Protein AF-A0AAW1WHZ6-F1 (afdb_monomer_lite)

Radius of gyration: 24.47 Å; chains: 1; boundin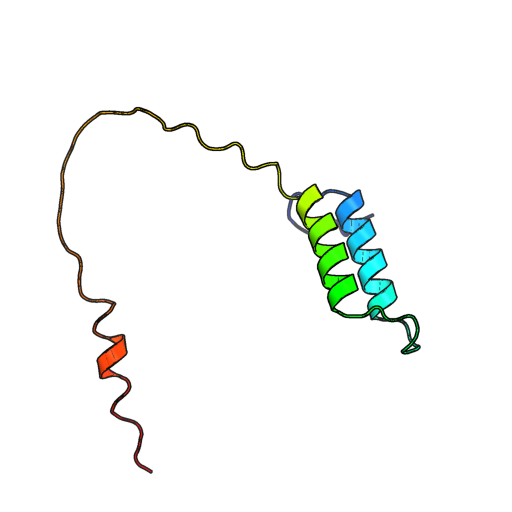g box: 32×56×58 Å

Organism: Rubus argutus (NCBI:txid59490)

Foldseek 3Di:
DDDPPPDDDADPVLVVLLVVLVCLCPDPDPPVHDDVVVSVVSNVVSVPRVDDPPPPPDDDPDDDDDDDDDDDDDPVVVVVVVVPPPPDD

pLDDT: mean 75.02, std 18.34, range [38.91, 97.31]

Structure (mmCIF, N/CA/C/O backbone):
data_AF-A0AAW1WHZ6-F1
#
_entry.id   AF-A0AAW1WHZ6-F1
#
loop_
_atom_site.group_PDB
_atom_site.id
_atom_site.type_symbol
_atom_site.label_atom_id
_atom_site.label_alt_id
_atom_site.label_comp_id
_atom_site.label_asym_id
_atom_site.label_entity_id
_atom_site.label_seq_id
_atom_site.pdbx_PDB_ins_code
_atom_site.Cartn_x
_atom_site.Cartn_y
_atom_site.Cartn_z
_atom_site.occupancy
_atom_site.B_iso_or_equiv
_atom_site.auth_seq_id
_atom_site.auth_comp_id
_atom_site.auth_asym_id
_atom_site.auth_atom_id
_atom_site.pdbx_PDB_model_num
ATOM 1 N N . MET A 1 1 ? -14.402 7.904 -4.991 1.00 66.56 1 MET A N 1
ATOM 2 C CA . MET A 1 1 ? -15.663 7.340 -4.466 1.00 66.56 1 MET A CA 1
ATOM 3 C C . MET A 1 1 ? -15.535 5.834 -4.539 1.00 66.56 1 MET A C 1
ATOM 5 O O . MET A 1 1 ? -15.204 5.330 -5.605 1.00 66.56 1 MET A O 1
ATOM 9 N N . VAL A 1 2 ? -15.678 5.156 -3.406 1.00 78.50 2 VAL A N 1
ATOM 10 C CA . VAL A 1 2 ? -15.575 3.696 -3.314 1.00 78.50 2 VAL A CA 1
ATOM 11 C C . VAL A 1 2 ? -16.909 3.079 -3.759 1.00 78.50 2 VAL A C 1
ATOM 13 O O . VAL A 1 2 ? -17.964 3.689 -3.577 1.00 78.50 2 VAL A O 1
ATOM 16 N N . ASP A 1 3 ? -16.858 1.926 -4.432 1.00 84.56 3 ASP A N 1
ATOM 17 C CA . ASP A 1 3 ? -18.040 1.259 -4.993 1.00 84.56 3 ASP A CA 1
ATOM 18 C C . ASP A 1 3 ? -19.059 0.944 -3.886 1.00 84.56 3 ASP A C 1
ATOM 20 O O . ASP A 1 3 ? -18.729 0.316 -2.882 1.00 84.56 3 ASP A O 1
ATOM 24 N N . SER A 1 4 ? -20.310 1.371 -4.076 1.00 84.06 4 SER A N 1
ATOM 25 C CA . SER A 1 4 ? -21.380 1.239 -3.078 1.00 84.06 4 SER A CA 1
ATOM 26 C C . SER A 1 4 ? -21.744 -0.211 -2.741 1.00 84.06 4 SER A C 1
ATOM 28 O O . SER A 1 4 ? -22.446 -0.450 -1.763 1.00 84.06 4 SER A O 1
ATOM 30 N N . ARG A 1 5 ? -21.295 -1.183 -3.544 1.00 89.00 5 ARG A N 1
ATOM 31 C CA . ARG A 1 5 ? -21.496 -2.618 -3.300 1.00 89.00 5 ARG A CA 1
ATOM 32 C C . ARG A 1 5 ? -20.491 -3.191 -2.302 1.00 89.00 5 ARG A C 1
ATOM 34 O O . ARG A 1 5 ? -20.680 -4.321 -1.855 1.00 89.00 5 ARG A O 1
ATOM 41 N N . ILE A 1 6 ? -19.429 -2.455 -1.972 1.00 82.75 6 ILE A N 1
ATOM 42 C CA . ILE A 1 6 ? -18.439 -2.869 -0.978 1.00 82.75 6 ILE A CA 1
ATOM 43 C C . ILE A 1 6 ? -19.090 -2.718 0.401 1.00 82.75 6 ILE A C 1
ATOM 45 O O . ILE A 1 6 ? -19.287 -1.610 0.893 1.00 82.75 6 ILE A O 1
ATOM 49 N N . GLN A 1 7 ? -19.492 -3.849 0.982 1.00 76.81 7 GLN A N 1
ATOM 50 C CA . GLN A 1 7 ? -20.122 -3.917 2.301 1.00 76.81 7 GLN A CA 1
ATOM 51 C C . GLN A 1 7 ? -19.057 -3.819 3.399 1.00 76.81 7 GLN A C 1
ATOM 53 O O . GLN A 1 7 ? -18.037 -4.500 3.328 1.00 76.81 7 GLN A O 1
ATOM 58 N N . GLY A 1 8 ? -19.311 -3.001 4.421 1.00 76.94 8 GLY A N 1
ATOM 59 C CA . GLY A 1 8 ? -18.417 -2.800 5.563 1.00 76.94 8 GLY A CA 1
ATOM 60 C C . GLY A 1 8 ? -18.222 -1.322 5.898 1.00 76.94 8 GLY A C 1
ATOM 61 O O . GLY A 1 8 ? -18.619 -0.442 5.136 1.00 76.94 8 GLY A O 1
ATOM 62 N N . THR A 1 9 ? -17.622 -1.055 7.054 1.00 81.44 9 THR A N 1
ATOM 63 C CA . THR A 1 9 ? -17.118 0.274 7.415 1.00 81.44 9 THR A CA 1
ATOM 64 C C . THR A 1 9 ? -15.657 0.349 6.998 1.00 81.44 9 THR A C 1
ATOM 66 O O . THR A 1 9 ? -14.863 -0.466 7.459 1.00 81.44 9 THR A O 1
ATOM 69 N N . TYR A 1 10 ? -15.325 1.286 6.118 1.00 86.38 10 TYR A N 1
ATOM 70 C CA . TYR A 1 10 ? -13.949 1.628 5.772 1.00 86.38 10 TYR A CA 1
ATOM 71 C C . TYR A 1 10 ? -13.781 3.140 5.859 1.00 86.38 10 TYR A C 1
ATOM 73 O O . TYR A 1 10 ? -14.732 3.901 5.639 1.00 86.38 10 TYR A O 1
ATOM 81 N N . ASP A 1 11 ? -12.568 3.578 6.146 1.00 90.06 11 ASP A N 1
ATOM 82 C CA . ASP A 1 11 ? -12.187 4.970 6.026 1.00 90.06 11 ASP A CA 1
ATOM 83 C C . ASP A 1 11 ? -11.908 5.331 4.551 1.00 90.06 11 ASP A C 1
ATOM 85 O O . ASP A 1 11 ? -11.372 4.562 3.751 1.00 90.06 11 ASP A O 1
ATOM 89 N N . ASN A 1 12 ? -12.318 6.527 4.128 1.00 89.31 12 ASN A N 1
ATOM 90 C CA . ASN A 1 12 ? -12.121 6.932 2.733 1.00 89.31 12 ASN A CA 1
ATOM 91 C C . ASN A 1 12 ? -10.642 7.206 2.410 1.00 89.31 12 ASN A C 1
ATOM 93 O O . ASN A 1 12 ? -10.235 7.048 1.256 1.00 89.31 12 ASN A O 1
ATOM 97 N N . SER A 1 13 ? -9.846 7.624 3.400 1.00 90.50 13 SER A N 1
ATOM 98 C CA . SER A 1 13 ? -8.419 7.914 3.239 1.00 90.50 13 SER A CA 1
ATOM 99 C C . SER A 1 13 ? -7.619 6.626 3.068 1.00 90.50 13 SER A C 1
ATOM 101 O O . SER A 1 13 ? -6.836 6.510 2.123 1.00 90.50 13 SER A O 1
ATOM 103 N N . SER A 1 14 ? -7.862 5.627 3.922 1.00 92.62 14 SER A N 1
ATOM 104 C CA . SER A 1 14 ? -7.263 4.287 3.804 1.00 92.62 14 SER A CA 1
ATOM 105 C C . SER A 1 14 ? -7.627 3.629 2.465 1.00 92.62 14 SER A C 1
ATOM 107 O O . SER A 1 14 ? -6.740 3.130 1.770 1.00 92.62 14 SER A O 1
ATOM 109 N N . ALA A 1 15 ? -8.898 3.684 2.048 1.00 92.50 15 ALA A N 1
ATOM 110 C CA . ALA A 1 15 ? -9.358 3.088 0.798 1.00 92.50 15 ALA A CA 1
ATOM 111 C C . ALA A 1 15 ? -8.717 3.752 -0.429 1.00 92.50 15 ALA A C 1
ATOM 113 O O . ALA A 1 15 ? -8.250 3.065 -1.341 1.00 92.50 15 ALA A O 1
ATOM 114 N N . TRP A 1 16 ? -8.645 5.086 -0.453 1.00 92.69 16 TRP A N 1
ATOM 115 C CA . TRP A 1 16 ? -7.967 5.806 -1.530 1.00 92.69 16 TRP A CA 1
ATOM 116 C C . TRP A 1 16 ? -6.468 5.484 -1.576 1.00 92.69 16 TRP A C 1
ATOM 118 O O . TRP A 1 16 ? -5.938 5.164 -2.641 1.00 92.69 16 TRP A O 1
ATOM 128 N N . LYS A 1 17 ? -5.798 5.469 -0.419 1.00 94.44 17 LYS A N 1
ATOM 129 C CA . LYS A 1 17 ? -4.376 5.121 -0.306 1.00 94.44 17 LYS A CA 1
ATOM 130 C C . LYS A 1 17 ? -4.098 3.689 -0.777 1.00 94.44 17 LYS A C 1
ATOM 132 O O . LYS A 1 17 ? -3.126 3.457 -1.494 1.00 94.44 17 LYS A O 1
ATOM 137 N N . ALA A 1 18 ? -4.973 2.736 -0.455 1.00 94.19 18 ALA A N 1
ATOM 138 C CA . ALA A 1 18 ? -4.884 1.360 -0.945 1.00 94.19 18 ALA A CA 1
ATOM 139 C C . ALA A 1 18 ? -4.972 1.280 -2.480 1.00 94.19 18 ALA A C 1
ATOM 141 O O . ALA A 1 18 ? -4.200 0.549 -3.107 1.00 94.19 18 ALA A O 1
ATOM 142 N N . ILE A 1 19 ? -5.856 2.069 -3.099 1.00 94.62 19 ILE A N 1
ATOM 143 C CA . ILE A 1 19 ? -5.972 2.163 -4.562 1.00 94.62 19 ILE A CA 1
ATOM 144 C C . ILE A 1 19 ? -4.695 2.751 -5.173 1.00 94.62 19 ILE A C 1
ATOM 146 O O . ILE A 1 19 ? -4.188 2.208 -6.154 1.00 94.62 19 ILE A O 1
ATOM 150 N N . GLU A 1 20 ? -4.132 3.814 -4.595 1.00 94.56 20 GLU A N 1
ATOM 151 C CA . GLU A 1 20 ? -2.864 4.390 -5.061 1.00 94.56 20 GLU A CA 1
ATOM 152 C C . GLU A 1 20 ? -1.720 3.369 -5.018 1.00 94.56 20 GLU A C 1
ATOM 154 O O . GLU A 1 20 ? -0.981 3.221 -5.994 1.00 94.56 20 GLU A O 1
ATOM 159 N N . ILE A 1 21 ? -1.611 2.600 -3.930 1.00 95.81 21 ILE A N 1
ATOM 160 C CA . ILE A 1 21 ? -0.634 1.509 -3.817 1.00 95.81 21 ILE A CA 1
ATOM 161 C C . ILE A 1 21 ? -0.861 0.482 -4.932 1.00 95.81 21 ILE A C 1
ATOM 163 O O . ILE A 1 21 ? 0.087 0.134 -5.642 1.00 95.81 21 ILE A O 1
ATOM 167 N N . ALA A 1 22 ? -2.104 0.041 -5.138 1.00 95.38 22 ALA A N 1
ATOM 168 C CA . ALA A 1 22 ? -2.441 -0.925 -6.179 1.00 95.38 22 ALA A CA 1
ATOM 169 C C . ALA A 1 22 ? -2.057 -0.420 -7.579 1.00 95.38 22 ALA A C 1
ATOM 171 O O . ALA A 1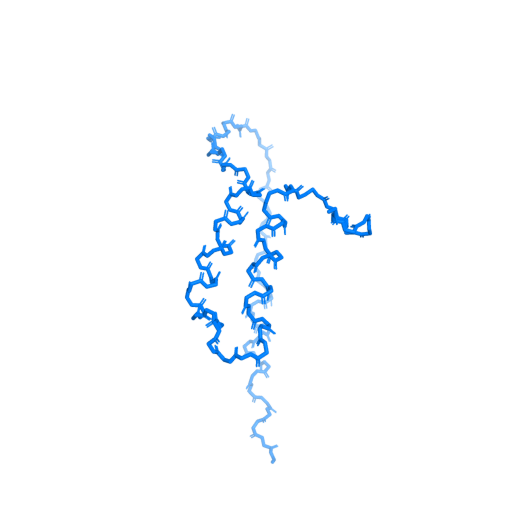 22 ? -1.424 -1.159 -8.334 1.00 95.38 22 ALA A O 1
ATOM 172 N N . MET A 1 23 ? -2.343 0.848 -7.897 1.00 94.75 23 MET A N 1
ATOM 173 C CA . MET A 1 23 ? -1.965 1.471 -9.172 1.00 94.75 23 MET A CA 1
ATOM 174 C C . MET A 1 23 ? -0.451 1.428 -9.412 1.00 94.75 23 MET A C 1
ATOM 176 O O . MET A 1 23 ? -0.015 1.120 -10.521 1.00 94.75 23 MET A O 1
ATOM 180 N N . THR A 1 24 ? 0.364 1.665 -8.378 1.00 94.69 24 THR A N 1
ATOM 181 C CA . THR A 1 24 ? 1.828 1.551 -8.509 1.00 94.69 24 THR A CA 1
ATOM 182 C C . THR A 1 24 ? 2.294 0.110 -8.734 1.00 94.69 24 THR A C 1
ATOM 184 O O . THR A 1 24 ? 3.228 -0.118 -9.500 1.00 94.69 24 THR A O 1
ATOM 187 N N . CYS A 1 25 ? 1.620 -0.879 -8.139 1.00 95.25 25 CYS A N 1
ATOM 188 C CA . CYS A 1 25 ? 1.956 -2.299 -8.292 1.00 95.25 25 CYS A CA 1
ATOM 189 C C . CYS A 1 25 ? 1.630 -2.842 -9.693 1.00 95.25 25 CYS A C 1
ATOM 191 O O . CYS A 1 25 ? 2.315 -3.741 -10.184 1.00 95.25 25 CYS A O 1
ATOM 193 N N . VAL A 1 26 ? 0.594 -2.299 -10.342 1.00 93.81 26 VAL A N 1
ATOM 194 C CA . VAL A 1 26 ? 0.135 -2.732 -11.675 1.00 93.81 26 VAL A CA 1
ATOM 195 C C . VAL A 1 26 ? 0.687 -1.886 -12.824 1.00 93.81 26 VAL A C 1
ATOM 197 O O . VAL A 1 26 ? 0.282 -2.084 -13.969 1.00 93.81 26 VAL A O 1
ATOM 200 N N . ALA A 1 27 ? 1.628 -0.974 -12.554 1.00 91.06 27 ALA A N 1
ATOM 201 C CA . ALA A 1 27 ? 2.258 -0.150 -13.582 1.00 91.06 27 ALA A CA 1
ATOM 202 C C . ALA A 1 27 ? 2.799 -1.011 -14.742 1.00 91.06 27 ALA A C 1
ATOM 204 O O . ALA A 1 27 ? 3.366 -2.085 -14.527 1.00 91.06 27 ALA A O 1
ATOM 205 N N . SER A 1 28 ? 2.611 -0.567 -15.986 1.00 88.38 28 SER A N 1
ATOM 206 C CA . SER A 1 28 ? 2.989 -1.333 -17.186 1.00 88.38 28 SER A CA 1
ATOM 207 C C . SER A 1 28 ? 4.493 -1.599 -17.278 1.00 88.38 28 SER A C 1
ATOM 209 O O . SER A 1 28 ? 4.911 -2.624 -17.813 1.00 88.38 28 SER A O 1
ATOM 211 N N . THR A 1 29 ? 5.308 -0.707 -16.719 1.00 85.44 29 THR A N 1
ATOM 212 C CA . THR A 1 29 ? 6.756 -0.859 -16.608 1.00 85.44 29 THR A CA 1
ATOM 213 C C . THR A 1 29 ? 7.137 -1.433 -15.245 1.00 85.44 29 THR A C 1
ATOM 215 O O . THR A 1 29 ? 6.531 -1.110 -14.226 1.00 85.44 29 THR A O 1
ATOM 218 N N . SER A 1 30 ? 8.171 -2.281 -15.218 1.00 75.31 30 SER A N 1
ATOM 219 C CA . SER A 1 30 ? 8.675 -2.885 -13.972 1.00 75.31 30 SER A CA 1
ATOM 220 C C . SER A 1 30 ? 9.163 -1.826 -12.974 1.00 75.31 30 SER A C 1
ATOM 222 O O . SER A 1 30 ? 8.872 -1.901 -11.791 1.00 75.31 30 SER A O 1
ATOM 224 N N . ILE A 1 31 ? 9.815 -0.769 -13.457 1.00 74.50 31 ILE A N 1
ATOM 225 C CA . ILE A 1 31 ? 10.106 0.446 -12.687 1.00 74.50 31 ILE A CA 1
ATOM 226 C C . ILE A 1 31 ? 9.021 1.437 -13.117 1.00 74.50 31 ILE A C 1
ATOM 228 O O . ILE A 1 31 ? 9.041 1.838 -14.285 1.00 74.50 31 ILE A O 1
ATOM 232 N N . PRO A 1 32 ? 7.988 1.711 -12.296 1.00 75.12 32 PRO A N 1
ATOM 233 C CA . PRO A 1 32 ? 8.070 2.111 -10.886 1.00 75.12 32 PRO A CA 1
ATOM 234 C C . PRO A 1 32 ? 7.418 1.145 -9.872 1.00 75.12 32 PRO A C 1
ATOM 236 O O . PRO A 1 32 ? 7.012 1.596 -8.798 1.00 75.12 32 PRO A O 1
ATOM 239 N N . ARG A 1 33 ? 7.255 -0.149 -10.188 1.00 91.69 33 ARG A N 1
ATOM 240 C CA . ARG A 1 33 ? 6.608 -1.078 -9.250 1.00 91.69 33 ARG A CA 1
ATOM 241 C C . ARG A 1 33 ? 7.419 -1.141 -7.951 1.00 91.69 33 ARG A C 1
ATOM 243 O O . ARG A 1 33 ? 8.627 -1.378 -8.003 1.00 91.69 33 ARG A O 1
ATOM 250 N N . PRO A 1 34 ? 6.792 -0.891 -6.794 1.00 93.44 34 PRO A N 1
ATOM 251 C CA . PRO A 1 34 ? 7.489 -0.910 -5.519 1.00 93.44 34 PRO A CA 1
ATOM 252 C C . PRO A 1 34 ? 7.925 -2.329 -5.147 1.00 93.44 34 PRO A C 1
ATOM 254 O O . PRO A 1 34 ? 7.277 -3.312 -5.508 1.00 93.44 34 PRO A O 1
ATOM 257 N N . ASP A 1 35 ? 8.998 -2.417 -4.363 1.00 94.81 35 ASP A N 1
ATOM 258 C CA . ASP A 1 35 ? 9.359 -3.655 -3.677 1.00 94.81 35 ASP A CA 1
ATOM 259 C C . ASP A 1 35 ? 8.221 -4.103 -2.744 1.00 94.81 35 ASP A C 1
ATOM 261 O O . ASP A 1 35 ? 7.527 -3.275 -2.139 1.00 94.81 35 ASP A O 1
ATOM 265 N N . ILE A 1 36 ? 8.038 -5.416 -2.600 1.00 95.56 36 ILE A N 1
ATOM 266 C CA . ILE A 1 36 ? 6.953 -5.982 -1.793 1.00 95.56 36 ILE A CA 1
ATOM 267 C C . ILE A 1 36 ? 7.011 -5.521 -0.331 1.00 95.56 36 ILE A C 1
ATOM 269 O O . ILE A 1 36 ? 5.966 -5.313 0.279 1.00 95.56 36 ILE A O 1
ATOM 273 N N . MET A 1 37 ? 8.197 -5.265 0.227 1.00 97.31 37 MET A N 1
ATOM 274 C CA . MET A 1 37 ? 8.336 -4.739 1.587 1.00 97.31 37 MET A CA 1
ATOM 275 C C . MET A 1 37 ? 7.751 -3.334 1.717 1.00 97.31 37 MET A C 1
ATOM 277 O O . MET A 1 37 ? 7.097 -3.022 2.713 1.00 97.31 37 MET A O 1
ATOM 281 N N . VAL A 1 38 ? 7.935 -2.496 0.694 1.00 96.25 38 VAL A N 1
ATOM 282 C CA . VAL A 1 38 ? 7.345 -1.152 0.646 1.00 96.25 38 VAL A CA 1
ATOM 283 C C . VAL A 1 38 ? 5.824 -1.251 0.563 1.00 96.25 38 VAL A C 1
ATOM 285 O O . VAL A 1 38 ? 5.131 -0.525 1.272 1.00 96.25 38 VAL A O 1
ATOM 288 N N . VAL A 1 39 ? 5.298 -2.167 -0.255 1.00 96.88 39 VAL A N 1
ATOM 289 C CA . VAL A 1 39 ? 3.851 -2.422 -0.349 1.00 96.88 39 VAL A CA 1
ATOM 290 C C . VAL A 1 39 ? 3.293 -2.862 1.002 1.00 96.88 39 VAL A C 1
ATOM 292 O O . VAL A 1 39 ? 2.347 -2.252 1.495 1.00 96.88 39 VAL A O 1
ATOM 295 N N . CYS A 1 40 ? 3.911 -3.859 1.638 1.00 96.81 40 CYS A N 1
ATOM 296 C CA . CYS A 1 40 ? 3.500 -4.366 2.945 1.00 96.81 40 CYS A CA 1
ATOM 297 C C . CYS A 1 40 ? 3.476 -3.266 4.010 1.00 96.81 40 CYS A C 1
ATOM 299 O O . CYS A 1 40 ? 2.523 -3.186 4.780 1.00 96.81 40 CYS A O 1
ATOM 301 N N . ASN A 1 41 ? 4.490 -2.401 4.050 1.00 97.06 41 ASN A N 1
ATOM 302 C CA . ASN A 1 41 ? 4.533 -1.299 5.010 1.00 97.06 41 ASN A CA 1
ATOM 303 C C . ASN A 1 41 ? 3.408 -0.286 4.763 1.00 97.06 41 ASN A C 1
ATOM 305 O O . ASN A 1 41 ? 2.683 0.055 5.692 1.00 97.06 41 ASN A O 1
ATOM 309 N N . LYS A 1 42 ? 3.182 0.118 3.509 1.00 96.31 42 LYS A N 1
ATOM 310 C CA . LYS A 1 42 ? 2.100 1.055 3.179 1.00 96.31 42 LYS A CA 1
ATOM 311 C C . LYS A 1 42 ? 0.706 0.486 3.464 1.00 96.31 42 LYS A C 1
ATOM 313 O O . LYS A 1 42 ? -0.193 1.235 3.837 1.00 96.31 42 LYS A O 1
ATOM 318 N N . LEU A 1 43 ? 0.514 -0.823 3.292 1.00 96.50 43 LEU A N 1
ATOM 319 C CA . LEU A 1 43 ? -0.749 -1.485 3.629 1.00 96.50 43 LEU A CA 1
ATOM 320 C C . LEU A 1 43 ? -0.977 -1.559 5.145 1.00 96.50 43 LEU A C 1
ATOM 322 O O . LEU A 1 43 ? -2.113 -1.389 5.578 1.00 96.50 43 LEU A O 1
ATOM 326 N N . LYS A 1 44 ? 0.076 -1.736 5.956 1.00 95.75 44 LYS A N 1
ATOM 327 C CA . LYS A 1 44 ? -0.031 -1.647 7.425 1.00 95.75 44 LYS A CA 1
ATOM 328 C C . LYS A 1 44 ? -0.499 -0.265 7.871 1.00 95.75 44 LYS A C 1
ATOM 330 O O . LYS A 1 44 ? -1.425 -0.184 8.662 1.00 95.75 44 LYS A O 1
ATOM 335 N N . GLU A 1 45 ? 0.046 0.800 7.285 1.00 94.56 45 GLU A N 1
ATOM 336 C CA . GLU A 1 45 ? -0.414 2.167 7.567 1.00 94.56 45 GLU A CA 1
ATOM 337 C C . GLU A 1 45 ? -1.899 2.367 7.220 1.00 94.56 45 GLU A C 1
ATOM 339 O O . GLU A 1 45 ? -2.591 3.129 7.881 1.00 94.56 45 GLU A O 1
ATOM 344 N N . CYS A 1 46 ? -2.407 1.705 6.173 1.00 94.31 46 CYS A N 1
ATOM 345 C CA . CYS A 1 46 ? -3.837 1.750 5.85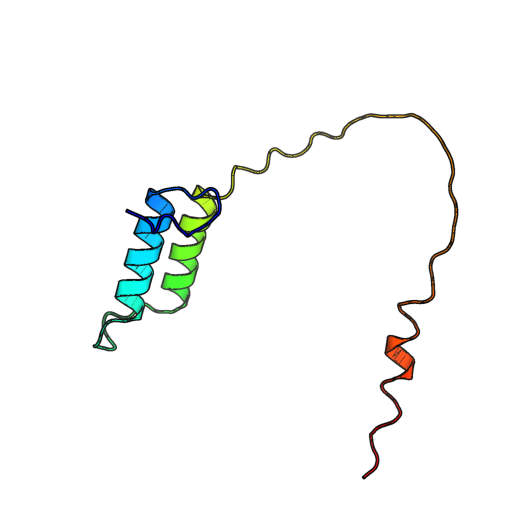5 1.00 94.31 46 CYS A CA 1
ATOM 346 C C . CYS A 1 46 ? -4.663 1.006 6.913 1.00 94.31 46 CYS A C 1
ATOM 348 O O . CYS A 1 46 ? -5.727 1.477 7.295 1.00 94.31 46 CYS A O 1
ATOM 350 N N . LEU A 1 47 ? -4.166 -0.135 7.399 1.00 92.44 47 LEU A N 1
ATOM 351 C CA . LEU A 1 47 ? -4.834 -0.927 8.430 1.00 92.44 47 LEU A CA 1
ATOM 352 C C . LEU A 1 47 ? -4.868 -0.205 9.782 1.00 92.44 47 LEU A C 1
ATOM 354 O O . LEU A 1 47 ? -5.866 -0.290 10.480 1.00 92.44 47 LEU A O 1
ATOM 358 N N . GLU A 1 48 ? -3.820 0.532 10.137 1.00 91.81 48 GLU A N 1
ATOM 359 C CA . GLU A 1 48 ? -3.773 1.342 11.364 1.00 91.81 48 GLU A CA 1
ATOM 360 C C . GLU A 1 48 ? -4.837 2.450 11.392 1.00 91.81 48 GLU A C 1
ATOM 362 O O . GLU A 1 48 ? -5.255 2.868 12.466 1.00 91.81 48 GLU A O 1
ATOM 367 N N . ILE A 1 49 ? -5.291 2.916 10.224 1.00 88.75 49 ILE A N 1
ATOM 368 C CA . ILE A 1 49 ? -6.406 3.869 10.114 1.00 88.75 49 ILE A CA 1
ATOM 369 C C . ILE A 1 49 ? -7.748 3.161 10.357 1.00 88.75 49 ILE A C 1
ATOM 371 O O . ILE A 1 49 ? -8.653 3.740 10.952 1.00 88.75 49 ILE A O 1
ATOM 375 N N . GLU A 1 50 ? -7.874 1.914 9.898 1.00 85.38 50 GLU A N 1
ATOM 376 C CA . GLU A 1 50 ? -9.106 1.118 9.990 1.00 85.38 50 GLU A CA 1
ATOM 377 C C . GLU A 1 50 ? -9.300 0.447 11.348 1.00 85.38 50 GLU A C 1
ATOM 379 O O . GLU A 1 50 ? -10.430 0.234 11.784 1.00 85.38 50 GLU A O 1
ATOM 384 N N . VAL A 1 51 ? -8.206 0.065 12.006 1.00 83.88 51 VAL A N 1
ATOM 385 C CA . VAL A 1 51 ? -8.233 -0.614 13.298 1.00 83.88 51 VAL A CA 1
ATOM 386 C C . VAL A 1 51 ? -8.283 0.452 14.390 1.00 83.88 51 VAL A C 1
ATOM 388 O O . VAL A 1 51 ? -7.301 1.171 14.583 1.00 83.88 51 VAL A O 1
ATOM 391 N N . PRO A 1 52 ? -9.393 0.565 15.144 1.00 69.12 52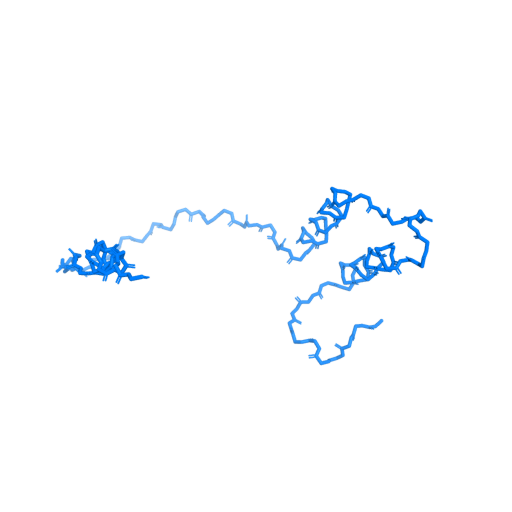 PRO A N 1
ATOM 392 C CA . PRO A 1 52 ? -9.424 1.420 16.318 1.00 69.12 52 PRO A CA 1
ATOM 393 C C . PRO A 1 52 ? -8.326 0.966 17.286 1.00 69.12 52 PRO A C 1
ATOM 395 O O . PRO A 1 52 ? -8.096 -0.242 17.394 1.00 69.12 52 PRO A O 1
ATOM 398 N N . PRO A 1 53 ? -7.666 1.881 18.018 1.00 69.56 53 PRO A N 1
ATOM 399 C CA . PRO A 1 53 ? -6.725 1.479 19.054 1.00 69.56 53 PRO A CA 1
ATOM 400 C C . PRO A 1 53 ? -7.421 0.476 19.975 1.00 69.56 53 PRO A C 1
ATOM 402 O O . PRO A 1 53 ? -8.493 0.777 20.507 1.00 69.56 53 PRO A O 1
ATOM 405 N N . GLU A 1 54 ? -6.852 -0.725 20.125 1.00 66.25 54 GLU A N 1
ATOM 406 C CA . GLU A 1 54 ? -7.374 -1.695 21.080 1.00 66.25 54 GLU A CA 1
ATOM 407 C C . GLU A 1 54 ? -7.377 -1.022 22.450 1.00 66.25 54 GLU A C 1
ATOM 409 O O . GLU A 1 54 ? -6.325 -0.746 23.026 1.00 66.25 54 GLU A O 1
ATOM 414 N N . ILE A 1 55 ? -8.567 -0.720 22.970 1.00 67.44 55 ILE A N 1
ATOM 415 C CA . ILE A 1 55 ? -8.716 -0.388 24.379 1.00 67.44 55 ILE A CA 1
ATOM 416 C C . ILE A 1 55 ? -8.263 -1.655 25.111 1.00 67.44 55 ILE A C 1
ATOM 418 O O . ILE A 1 55 ? -8.904 -2.696 24.923 1.00 67.44 55 ILE A O 1
ATOM 422 N N . PRO A 1 56 ? -7.185 -1.626 25.920 1.00 58.69 56 PRO A N 1
ATOM 423 C CA . PRO A 1 56 ? -6.854 -2.766 26.753 1.00 58.69 56 PRO A CA 1
ATOM 424 C C . PRO A 1 56 ? -8.082 -3.021 27.618 1.00 58.69 56 PRO A C 1
ATOM 426 O O . PRO A 1 56 ? -8.483 -2.145 28.388 1.00 58.69 56 PRO A O 1
ATOM 429 N N . LYS A 1 57 ? -8.723 -4.180 27.452 1.00 51.62 57 LYS A N 1
ATOM 430 C CA . LYS A 1 57 ? -9.807 -4.593 28.338 1.00 51.62 57 LYS A CA 1
ATOM 431 C C . LYS A 1 57 ? -9.210 -4.629 29.744 1.00 51.62 57 LYS A C 1
ATOM 433 O O . LYS A 1 57 ? -8.412 -5.511 30.055 1.00 51.62 57 LYS A O 1
ATOM 438 N N . MET A 1 58 ? -9.518 -3.620 30.560 1.00 55.28 58 MET A N 1
ATOM 439 C CA . MET A 1 58 ? -9.256 -3.674 31.994 1.00 55.28 58 MET A CA 1
ATOM 440 C C . MET A 1 58 ? -9.912 -4.955 32.532 1.00 55.28 58 MET A C 1
ATOM 442 O O . MET A 1 58 ? -10.989 -5.306 32.047 1.00 55.28 58 MET A O 1
ATOM 446 N N . PRO A 1 59 ? -9.282 -5.682 33.471 1.00 54.72 59 PRO A N 1
ATOM 447 C CA . PRO A 1 59 ? -9.846 -6.925 33.971 1.00 54.72 59 PRO A CA 1
ATOM 448 C C . PRO A 1 59 ? -11.190 -6.634 34.640 1.00 54.72 59 PRO A C 1
ATOM 450 O O . PRO A 1 59 ? -11.268 -5.905 35.628 1.00 54.72 59 PRO A O 1
ATOM 453 N N . GLU A 1 60 ? -12.243 -7.190 34.056 1.00 53.19 60 GLU A N 1
ATOM 454 C CA . GLU A 1 60 ? -13.589 -7.203 34.606 1.00 53.19 60 GLU A CA 1
ATOM 455 C C . GLU A 1 60 ? -13.562 -8.115 35.840 1.00 53.19 60 GLU A C 1
ATOM 457 O O . GLU A 1 60 ? -13.358 -9.325 35.732 1.00 53.19 60 GLU A O 1
ATOM 462 N N . ILE A 1 61 ? -13.668 -7.527 37.034 1.00 60.97 61 ILE A N 1
ATOM 463 C CA . ILE A 1 61 ? -13.933 -8.289 38.254 1.00 60.97 61 ILE A CA 1
ATOM 464 C C . ILE A 1 61 ? -15.429 -8.602 38.235 1.00 60.97 61 ILE A C 1
ATOM 466 O O . ILE A 1 61 ? -16.226 -7.813 38.733 1.00 60.97 61 ILE A O 1
ATOM 470 N N . GLU A 1 62 ? -15.802 -9.746 37.668 1.00 53.94 62 GLU A N 1
ATOM 471 C CA . GLU A 1 62 ? -17.097 -10.373 37.938 1.00 53.94 62 GLU A CA 1
ATOM 472 C C . GLU A 1 62 ? -16.861 -11.739 38.591 1.00 53.94 62 GLU A C 1
ATOM 474 O O . GLU A 1 62 ? -16.555 -12.734 37.936 1.00 53.94 62 GLU A O 1
ATOM 479 N N . GLU A 1 63 ? -16.990 -11.781 39.918 1.00 48.38 63 GLU A N 1
ATOM 480 C CA . GLU A 1 63 ? -17.304 -13.018 40.629 1.00 48.38 63 GLU A CA 1
ATOM 481 C C . GLU A 1 63 ? -18.823 -13.230 40.584 1.00 48.38 63 GLU A C 1
ATOM 483 O O . GLU A 1 63 ? -19.574 -12.468 41.189 1.00 48.38 63 GLU A O 1
ATOM 488 N N . SER A 1 64 ? -19.288 -14.289 39.919 1.00 50.94 64 SER A N 1
ATOM 489 C CA . SER A 1 64 ? -20.379 -15.127 40.434 1.00 50.94 64 SER A CA 1
ATOM 490 C C . SER A 1 64 ? -20.469 -16.461 39.682 1.00 50.94 64 SER A C 1
ATOM 492 O O . SER A 1 64 ? -20.096 -16.601 38.523 1.00 50.94 64 SER A O 1
ATOM 494 N N . ASP A 1 65 ? -20.885 -17.460 40.442 1.00 49.12 65 ASP A N 1
ATOM 495 C CA . ASP A 1 65 ? -20.634 -18.894 40.336 1.00 49.12 65 ASP A CA 1
ATOM 496 C C . ASP A 1 65 ? -21.545 -19.639 39.328 1.00 49.12 65 ASP A C 1
ATOM 498 O O . ASP A 1 65 ? -22.723 -19.302 39.205 1.00 49.12 65 ASP A O 1
ATOM 502 N N . HIS A 1 66 ? -21.039 -20.699 38.668 1.00 47.91 66 HIS A N 1
ATOM 503 C CA . HIS A 1 66 ? -21.568 -22.078 38.777 1.00 47.91 66 HIS A CA 1
ATOM 504 C C . HIS A 1 66 ? -21.145 -23.030 37.626 1.00 47.91 66 HIS A C 1
ATOM 506 O O . HIS A 1 66 ? -21.511 -22.876 36.461 1.00 47.91 66 HIS A O 1
ATOM 512 N N . SER A 1 67 ? -20.534 -24.144 38.050 1.00 54.16 67 SER A N 1
ATOM 513 C CA . SER A 1 67 ? -20.388 -25.462 37.397 1.00 54.16 67 SER A CA 1
ATOM 514 C C . SER A 1 67 ? -19.331 -25.680 36.310 1.00 54.16 67 SER A C 1
ATOM 516 O O . SER A 1 67 ? -19.586 -25.685 35.106 1.00 54.16 67 SER A O 1
ATOM 518 N N . THR A 1 68 ? -18.180 -26.144 36.791 1.00 59.72 68 THR A N 1
ATOM 519 C CA . THR A 1 68 ? -17.302 -27.117 36.136 1.00 59.72 68 THR A CA 1
ATOM 520 C C . THR A 1 68 ? -18.084 -28.322 35.593 1.00 59.72 68 THR A C 1
ATOM 522 O O . THR A 1 68 ? -18.635 -29.116 36.358 1.00 59.72 68 THR A O 1
ATOM 525 N N . ARG A 1 69 ? -18.046 -28.545 34.275 1.00 55.44 69 ARG A N 1
ATOM 526 C CA . ARG A 1 69 ? -18.232 -29.880 33.683 1.00 55.44 69 ARG A CA 1
ATOM 527 C C . ARG A 1 69 ? -17.082 -30.181 32.730 1.00 55.44 69 ARG A C 1
ATOM 529 O O . ARG A 1 69 ? -16.969 -29.607 31.654 1.00 55.44 69 ARG A O 1
ATOM 536 N N . HIS A 1 70 ? -16.221 -31.090 33.178 1.00 57.62 70 HIS A N 1
ATOM 537 C CA . HIS A 1 70 ? -15.166 -31.720 32.395 1.00 57.62 70 HIS A CA 1
ATOM 538 C C . HIS A 1 70 ? -15.753 -32.475 31.195 1.00 57.62 70 HIS A C 1
ATOM 540 O O . HIS A 1 70 ? -16.621 -33.322 31.388 1.00 57.62 70 HIS A O 1
ATOM 546 N N . SER A 1 71 ? -15.212 -32.249 29.995 1.00 53.19 71 SER A N 1
ATOM 547 C CA . SER A 1 71 ? -14.779 -33.336 29.104 1.00 53.19 71 SER A CA 1
ATOM 548 C C . SER A 1 71 ? -13.962 -32.768 27.939 1.00 53.19 71 SER A C 1
ATOM 550 O O . SER A 1 71 ? -14.504 -32.327 26.928 1.00 53.19 71 SER A O 1
ATOM 552 N N . SER A 1 72 ? -12.638 -32.779 28.084 1.00 69.25 72 SER A N 1
ATOM 553 C CA . SER A 1 72 ? -11.708 -32.605 26.967 1.00 69.25 72 SER A CA 1
ATOM 554 C C . SER A 1 72 ? -11.147 -33.972 26.605 1.00 69.25 72 SER A C 1
ATOM 556 O O . SER A 1 72 ? -10.464 -34.561 27.439 1.00 69.25 72 SER A O 1
ATOM 558 N N . SER A 1 73 ? -11.412 -34.457 25.387 1.00 61.88 73 SER A N 1
ATOM 559 C CA . SER A 1 73 ? -10.482 -35.236 24.535 1.00 61.88 73 SER A CA 1
ATOM 560 C C . SER A 1 73 ? -11.245 -36.097 23.532 1.00 61.88 73 SER A C 1
ATOM 562 O O . SER A 1 73 ? -11.746 -37.158 23.884 1.00 61.88 73 SER A O 1
ATOM 564 N N . SER A 1 74 ? -11.289 -35.676 22.266 1.00 60.97 74 SER A N 1
ATOM 565 C CA . SER A 1 74 ? -11.488 -36.598 21.127 1.00 60.97 74 SER A CA 1
ATOM 566 C C . SER A 1 74 ? -10.989 -36.016 19.798 1.00 60.97 74 SER A C 1
ATOM 568 O O . SER A 1 74 ? -10.550 -36.769 18.939 1.00 60.97 74 SER A O 1
ATOM 570 N N . ILE A 1 75 ? -10.959 -34.688 19.626 1.00 55.44 75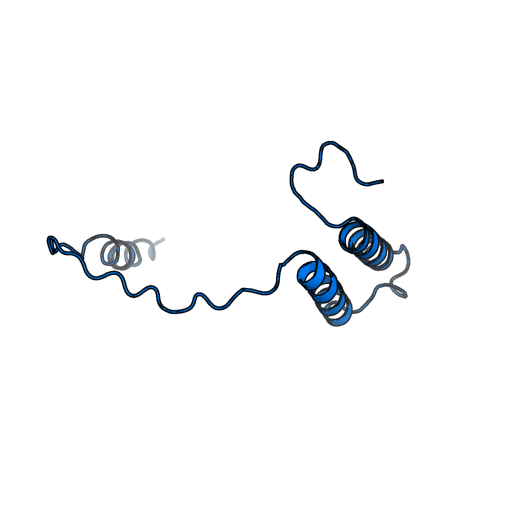 ILE A N 1
ATOM 571 C CA . ILE A 1 75 ? -10.637 -34.093 18.313 1.00 55.44 75 ILE A CA 1
ATOM 572 C C . ILE A 1 75 ? -9.124 -34.113 18.007 1.00 55.44 75 ILE A C 1
ATOM 574 O O . ILE A 1 75 ? -8.732 -34.205 16.851 1.00 55.44 75 ILE A O 1
ATOM 578 N N . HIS A 1 76 ? -8.252 -34.126 19.022 1.00 53.56 76 HIS A N 1
ATOM 579 C CA . HIS A 1 76 ? -6.797 -34.106 18.798 1.00 53.56 76 HIS A CA 1
ATOM 580 C C . HIS A 1 76 ? -6.165 -35.482 18.510 1.00 53.56 76 HIS A C 1
ATOM 582 O O . HIS A 1 76 ? -5.059 -35.535 17.978 1.00 53.56 76 HIS A O 1
ATOM 588 N N . ILE A 1 77 ? -6.843 -36.589 18.838 1.00 56.88 77 ILE A N 1
ATOM 589 C CA . ILE A 1 77 ? -6.304 -37.950 18.638 1.00 56.88 77 ILE A CA 1
ATOM 590 C C . ILE A 1 77 ? -6.636 -38.473 17.232 1.00 56.88 77 ILE A C 1
ATOM 592 O O . ILE A 1 77 ? -5.843 -39.213 16.654 1.00 56.88 77 ILE A O 1
ATOM 596 N N . MET A 1 78 ? -7.749 -38.032 16.631 1.00 52.84 78 MET A N 1
ATOM 597 C CA . MET A 1 78 ? -8.162 -38.501 15.301 1.00 52.84 78 MET A CA 1
ATOM 598 C C . MET A 1 78 ? -7.257 -37.995 14.166 1.00 52.84 78 MET A C 1
ATOM 600 O O . MET A 1 78 ? -7.185 -38.631 13.127 1.00 52.84 78 MET A O 1
ATOM 604 N N . PHE A 1 79 ? -6.515 -36.899 14.359 1.00 50.44 79 PHE A N 1
ATOM 605 C CA . PHE A 1 79 ? -5.600 -36.398 13.324 1.00 50.44 79 PHE A CA 1
ATOM 606 C C . PHE A 1 79 ? -4.271 -37.170 13.272 1.00 50.44 79 PHE A C 1
ATOM 608 O O . PHE A 1 79 ? -3.563 -37.121 12.272 1.00 50.44 79 PHE A O 1
ATOM 615 N N . HIS A 1 80 ? -3.918 -37.890 14.344 1.00 44.91 80 HIS A N 1
ATOM 616 C CA . HIS A 1 80 ? -2.658 -38.638 14.409 1.00 44.91 80 HIS A CA 1
ATOM 617 C C . HIS A 1 80 ? -2.764 -40.093 13.941 1.00 44.91 80 HIS A C 1
ATOM 619 O O . HIS A 1 80 ? -1.730 -40.698 13.686 1.00 44.91 80 HIS A O 1
ATOM 625 N N . ILE A 1 81 ? -3.968 -40.659 13.796 1.00 55.53 81 ILE A N 1
ATOM 626 C CA . ILE A 1 81 ? -4.130 -42.036 13.287 1.00 55.53 81 ILE A CA 1
ATOM 627 C C . ILE A 1 81 ? -4.314 -42.046 11.758 1.00 55.53 81 ILE A C 1
ATOM 629 O O . ILE A 1 81 ? -3.892 -42.989 11.096 1.00 55.53 81 ILE A O 1
ATOM 633 N N . GLU A 1 82 ? -4.848 -40.976 11.162 1.00 50.16 82 GLU A N 1
ATOM 634 C CA . GLU A 1 82 ? -5.097 -40.920 9.711 1.00 50.16 82 GLU A CA 1
ATOM 635 C C . GLU A 1 82 ? -3.830 -40.686 8.860 1.00 50.16 82 GLU A C 1
ATOM 637 O O . GLU A 1 82 ? -3.855 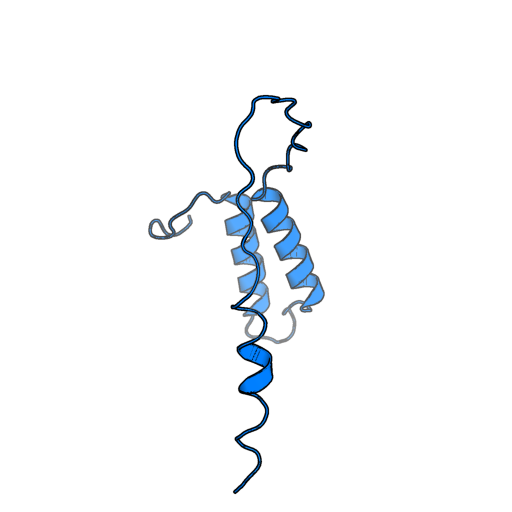-40.867 7.648 1.00 50.16 82 GLU A O 1
ATOM 642 N N . SER A 1 83 ? -2.686 -40.349 9.472 1.00 52.94 83 SER A N 1
ATOM 643 C CA . SER A 1 83 ? -1.428 -40.112 8.742 1.00 52.94 83 SER A CA 1
ATOM 644 C C . SER A 1 83 ? -0.626 -41.386 8.407 1.00 52.94 83 SER A C 1
ATOM 646 O O . SER A 1 83 ? 0.376 -41.282 7.696 1.00 52.94 83 SER A O 1
ATOM 648 N N . GLU A 1 84 ? -1.013 -42.575 8.888 1.00 54.94 84 GLU A N 1
ATOM 649 C CA . GLU A 1 84 ? -0.223 -43.813 8.708 1.00 54.94 84 GLU A CA 1
ATOM 650 C C . GLU A 1 84 ? -0.789 -44.828 7.692 1.00 54.94 84 GLU A C 1
ATOM 652 O O . GLU A 1 84 ? -0.362 -45.980 7.703 1.00 54.94 84 GLU A O 1
ATOM 657 N N . THR A 1 85 ? -1.691 -44.460 6.765 1.00 56.91 85 THR A N 1
ATOM 658 C CA . THR A 1 85 ? -2.265 -45.463 5.826 1.00 56.91 85 THR A CA 1
ATOM 659 C C . THR A 1 85 ? -2.242 -45.166 4.324 1.00 56.91 85 THR A C 1
ATOM 661 O O . THR A 1 85 ? -2.868 -45.912 3.584 1.00 56.91 85 THR A O 1
ATOM 664 N N . GLU A 1 86 ? -1.451 -44.211 3.813 1.00 52.41 86 GLU A N 1
ATOM 665 C CA . GLU A 1 86 ? -1.335 -44.026 2.344 1.00 52.41 86 GLU A CA 1
ATOM 666 C C . GLU A 1 86 ? 0.105 -43.849 1.820 1.00 52.41 86 GLU A C 1
ATOM 668 O O . GLU A 1 86 ? 0.358 -43.192 0.814 1.00 52.41 86 GLU A O 1
ATOM 673 N N . LYS A 1 87 ? 1.078 -44.518 2.456 1.00 51.34 87 LYS A N 1
ATOM 674 C CA . LYS A 1 87 ? 2.351 -44.877 1.801 1.00 51.34 87 LYS A CA 1
ATOM 675 C C . LYS A 1 87 ? 2.319 -46.324 1.324 1.00 51.34 87 LYS A C 1
ATOM 677 O O . LYS A 1 87 ? 3.076 -47.144 1.833 1.00 51.34 87 LYS A O 1
ATOM 682 N N . THR A 1 88 ? 1.474 -46.661 0.356 1.00 38.91 88 THR A N 1
ATOM 683 C CA . THR A 1 88 ? 1.731 -47.795 -0.550 1.00 38.91 88 THR A CA 1
ATOM 684 C C . THR A 1 88 ? 0.850 -47.654 -1.787 1.00 38.91 88 THR A C 1
ATOM 686 O O . THR A 1 88 ? -0.339 -47.922 -1.702 1.00 38.91 88 THR A O 1
ATOM 689 N N . PHE A 1 89 ? 1.416 -47.147 -2.882 1.00 48.69 89 PHE A N 1
ATOM 690 C CA . PHE A 1 89 ? 1.455 -47.718 -4.240 1.00 48.69 89 PHE A CA 1
ATOM 691 C C . PHE A 1 89 ? 2.098 -46.699 -5.187 1.00 48.69 89 PHE A C 1
ATOM 693 O O . PHE A 1 89 ? 1.741 -45.504 -5.110 1.00 48.69 89 PHE A O 1
#

Secondary structure (DSSP, 8-state):
---TT--S---HHHHHHHHHHHHHHT-SSSTTPPPHHHHHHHHHHHHHHHS----------------------STTTHHHHGGGS----

Sequence (89 aa):
MVDSRIQGTYDNSSAWKAIEIAMTCVASTSIPRPDIMVVCNKLKECLEIEVPPEIPKMPEIEESDHSTRHSSSSIHIMFHIESETEKTF